Protein AF-A0A3Q7IBP2-F1 (afdb_monomer)

Solvent-accessible surface area (backbone atoms only — not comparable to full-atom values): 6938 Å² total; per-res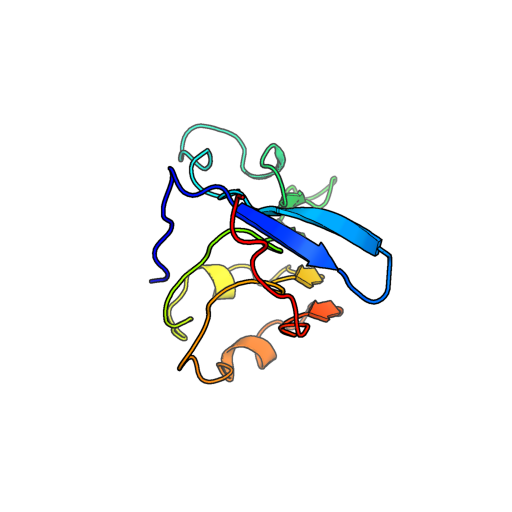idue (Å²): 115,63,49,70,50,76,82,52,68,51,44,36,40,38,81,91,76,75,44,76,42,77,25,39,43,57,64,73,77,69,53,94,87,54,69,70,61,78,37,72,46,38,40,46,41,90,88,78,69,45,55,29,32,42,48,47,53,27,20,54,39,34,44,42,65,50,80,83,41,72,73,74,70,48,54,63,26,30,35,41,33,48,20,54,38,47,44,71,90,39,63,86,44,75,59,68,75,66,35,83,49,51,79,43,81,40,73,57,66,69,96,52,53,73,60,74,86,126

pLDDT: mean 78.44, std 13.08, range [41.53, 96.56]

Structure (mmCIF, N/CA/C/O backbone):
data_AF-A0A3Q7IBP2-F1
#
_entry.id   AF-A0A3Q7IBP2-F1
#
loop_
_atom_site.group_PDB
_atom_site.id
_atom_site.type_symbol
_atom_site.label_atom_id
_atom_site.label_alt_id
_atom_site.label_comp_id
_atom_site.label_asym_id
_atom_site.label_entity_id
_atom_site.label_seq_id
_atom_site.pdbx_PDB_ins_code
_atom_site.Cartn_x
_atom_site.Cartn_y
_atom_site.Cartn_z
_atom_site.occupancy
_atom_site.B_iso_or_equiv
_atom_site.auth_seq_id
_atom_site.auth_comp_id
_atom_site.auth_asym_id
_atom_site.auth_atom_id
_atom_site.pdbx_PDB_model_num
ATOM 1 N N . MET A 1 1 ? 12.071 -5.912 2.629 1.00 51.22 1 MET A N 1
ATOM 2 C CA . MET A 1 1 ? 11.510 -4.544 2.672 1.00 51.22 1 MET A CA 1
ATOM 3 C C . MET A 1 1 ? 11.584 -4.023 1.247 1.00 51.22 1 MET A C 1
ATOM 5 O O . MET A 1 1 ? 12.651 -4.161 0.664 1.00 51.22 1 MET A O 1
ATOM 9 N N . PHE A 1 2 ? 10.479 -3.570 0.649 1.00 60.38 2 PHE A N 1
ATOM 10 C CA . PHE A 1 2 ? 10.518 -3.023 -0.715 1.00 60.38 2 PHE A CA 1
ATOM 11 C C . PHE A 1 2 ? 11.270 -1.690 -0.709 1.00 60.38 2 PHE A C 1
ATOM 13 O O . PHE A 1 2 ? 11.201 -0.940 0.269 1.00 60.38 2 PHE A O 1
ATOM 20 N N . THR A 1 3 ? 12.019 -1.416 -1.770 1.00 58.69 3 THR A N 1
ATOM 21 C CA . THR A 1 3 ? 12.753 -0.162 -1.927 1.00 58.69 3 THR A CA 1
ATOM 22 C C . THR A 1 3 ? 11.913 0.819 -2.727 1.00 58.69 3 THR A C 1
ATOM 24 O O . THR A 1 3 ? 11.294 0.474 -3.732 1.00 58.69 3 THR A O 1
ATOM 27 N N . ILE A 1 4 ? 11.884 2.056 -2.245 1.00 63.56 4 ILE A N 1
ATOM 28 C CA . ILE A 1 4 ? 11.233 3.185 -2.900 1.00 63.56 4 ILE A CA 1
ATOM 29 C C . ILE A 1 4 ? 12.358 4.026 -3.486 1.00 63.56 4 ILE A C 1
ATOM 31 O O . ILE A 1 4 ? 13.283 4.387 -2.756 1.00 63.56 4 ILE A O 1
ATOM 35 N N . ASN A 1 5 ? 12.303 4.333 -4.779 1.00 63.03 5 ASN A N 1
ATOM 36 C CA . ASN A 1 5 ? 13.161 5.370 -5.337 1.00 63.03 5 ASN A CA 1
ATOM 37 C C . ASN A 1 5 ? 12.424 6.712 -5.203 1.00 63.03 5 ASN A C 1
ATOM 39 O O . ASN A 1 5 ? 11.507 6.943 -5.980 1.00 63.03 5 ASN A O 1
ATOM 43 N N . PRO A 1 6 ? 12.784 7.591 -4.249 1.00 63.81 6 PRO A N 1
ATOM 44 C CA . PRO A 1 6 ? 12.039 8.824 -3.980 1.00 63.81 6 PRO A CA 1
ATOM 45 C C . PRO A 1 6 ? 12.090 9.839 -5.131 1.00 63.81 6 PRO A C 1
ATOM 47 O O . PRO A 1 6 ? 11.277 10.756 -5.155 1.00 63.81 6 PRO A O 1
ATOM 50 N N . ASN A 1 7 ? 13.022 9.671 -6.074 1.00 61.03 7 ASN A N 1
ATOM 51 C CA . ASN A 1 7 ? 13.238 10.581 -7.199 1.00 61.03 7 ASN A CA 1
ATOM 52 C C . ASN A 1 7 ? 12.756 10.006 -8.531 1.00 61.03 7 ASN A C 1
ATOM 54 O O . ASN A 1 7 ? 12.927 10.650 -9.564 1.00 61.03 7 ASN A O 1
ATOM 58 N N . ALA A 1 8 ? 12.238 8.780 -8.539 1.00 63.69 8 ALA A N 1
ATOM 59 C CA . ALA A 1 8 ? 11.784 8.192 -9.778 1.00 63.69 8 ALA A CA 1
ATOM 60 C C . ALA A 1 8 ? 10.363 8.664 -10.077 1.00 63.69 8 ALA A C 1
ATOM 62 O O . ALA A 1 8 ? 9.474 8.564 -9.235 1.00 63.69 8 ALA A O 1
ATOM 63 N N . SER A 1 9 ? 10.200 9.249 -11.256 1.00 67.56 9 SER A N 1
ATOM 64 C CA . SER A 1 9 ? 8.907 9.510 -11.857 1.00 67.56 9 SER A CA 1
ATOM 65 C C . SER A 1 9 ? 8.974 9.001 -13.284 1.00 67.56 9 SER A C 1
ATOM 67 O O . SER A 1 9 ? 9.959 9.233 -13.988 1.00 67.56 9 SER A O 1
ATOM 69 N N . ASP A 1 10 ? 7.938 8.291 -13.688 1.00 70.50 10 ASP A N 1
ATOM 70 C CA . ASP A 1 10 ? 7.789 7.741 -15.025 1.00 70.50 10 ASP A CA 1
ATOM 71 C C . ASP A 1 10 ? 6.341 7.929 -15.484 1.00 70.50 10 ASP A C 1
ATOM 73 O O . ASP A 1 10 ? 5.460 8.252 -14.686 1.00 70.50 10 ASP A O 1
ATOM 77 N N . TYR A 1 11 ? 6.070 7.705 -16.760 1.00 71.56 11 TYR A N 1
ATOM 78 C CA . TYR A 1 11 ? 4.713 7.641 -17.281 1.00 71.56 11 TYR A CA 1
ATOM 79 C C . TYR A 1 11 ? 4.442 6.230 -17.795 1.00 71.56 11 TYR A C 1
ATOM 81 O O . TYR A 1 11 ? 5.195 5.646 -18.577 1.00 71.56 11 TYR A O 1
ATOM 89 N N . PHE A 1 12 ? 3.343 5.651 -17.321 1.00 71.00 12 PHE A N 1
ATOM 90 C CA . PHE A 1 12 ? 2.822 4.406 -17.860 1.00 71.00 12 PHE A CA 1
ATOM 91 C C . PHE A 1 12 ? 1.742 4.729 -18.877 1.00 71.00 12 PHE A C 1
ATOM 93 O O . PHE A 1 12 ? 0.749 5.377 -18.546 1.00 71.00 12 PHE A O 1
ATOM 100 N N . TYR A 1 13 ? 1.895 4.230 -20.099 1.00 68.38 13 TYR A N 1
ATOM 101 C CA . TYR A 1 13 ? 0.861 4.379 -21.111 1.00 68.38 13 TYR A CA 1
ATOM 102 C C . TYR A 1 13 ? -0.068 3.170 -21.116 1.00 68.38 13 TYR A C 1
ATOM 104 O O . TYR A 1 13 ? 0.350 2.034 -21.361 1.00 68.38 13 TYR A O 1
ATOM 112 N N . ASN A 1 14 ? -1.353 3.411 -20.873 1.00 69.12 14 ASN A N 1
ATOM 113 C CA . ASN A 1 14 ? -2.376 2.384 -20.955 1.00 69.12 14 ASN A CA 1
ATOM 114 C C . ASN A 1 14 ? -2.903 2.238 -22.387 1.00 69.12 14 ASN A C 1
ATOM 116 O O . ASN A 1 14 ? -3.692 3.060 -22.842 1.00 69.12 14 ASN A O 1
ATOM 120 N N . ILE A 1 15 ? -2.552 1.144 -23.064 1.00 65.81 15 ILE A N 1
ATOM 121 C CA . ILE A 1 15 ? -3.009 0.864 -24.434 1.00 65.81 15 ILE A CA 1
ATOM 122 C C . ILE A 1 15 ? -4.513 0.619 -24.570 1.00 65.81 15 ILE A C 1
ATOM 124 O O . ILE A 1 15 ? -5.058 0.838 -25.646 1.00 65.81 15 ILE A O 1
ATOM 128 N N . SER A 1 16 ? -5.190 0.144 -23.519 1.00 69.75 16 SER A N 1
ATOM 129 C CA . SER A 1 16 ? -6.623 -0.157 -23.602 1.00 69.75 16 SER A CA 1
ATOM 130 C C . SER A 1 16 ? -7.483 1.086 -23.416 1.00 69.75 16 SER A C 1
ATOM 132 O O . SER A 1 16 ? -8.589 1.144 -23.944 1.00 69.75 16 SER A O 1
ATOM 134 N N . THR A 1 17 ? -6.975 2.082 -22.686 1.00 72.75 17 THR A N 1
ATOM 135 C CA . THR A 1 17 ? -7.702 3.327 -22.407 1.00 72.75 17 THR A CA 1
ATOM 136 C C . THR A 1 17 ? -7.124 4.545 -23.125 1.00 72.75 17 THR A C 1
ATOM 138 O O . THR A 1 17 ? -7.773 5.582 -23.136 1.00 72.75 17 THR A O 1
ATOM 141 N N . GLY A 1 18 ? -5.916 4.454 -23.689 1.00 73.75 18 GLY A N 1
ATOM 142 C CA . GLY A 1 18 ? -5.197 5.574 -24.305 1.00 73.75 18 GLY A CA 1
ATOM 143 C C . GLY A 1 18 ? -4.749 6.655 -23.314 1.00 73.75 18 GLY A C 1
ATOM 144 O O . GLY A 1 18 ? -4.563 7.799 -23.712 1.00 73.75 18 GLY A O 1
ATOM 145 N N . ILE A 1 19 ? -4.629 6.321 -22.023 1.00 78.38 19 ILE A N 1
ATOM 146 C CA . ILE A 1 19 ? -4.342 7.282 -20.943 1.00 78.38 19 ILE A CA 1
ATOM 147 C C . ILE A 1 19 ? -2.898 7.121 -20.470 1.00 78.38 19 ILE A C 1
ATOM 149 O O . ILE A 1 19 ? -2.465 6.003 -20.182 1.00 78.38 19 ILE A O 1
ATOM 153 N N . GLU A 1 20 ? -2.196 8.243 -20.318 1.00 75.69 20 GLU A N 1
ATOM 154 C CA . GLU A 1 20 ? -0.937 8.321 -19.578 1.00 75.69 20 GLU A CA 1
ATOM 155 C C . GLU A 1 20 ? -1.210 8.423 -18.079 1.00 75.69 20 GLU A C 1
ATOM 157 O O . GLU A 1 20 ? -1.942 9.292 -17.606 1.00 75.69 20 GLU A O 1
ATOM 162 N N . ILE A 1 21 ? -0.623 7.505 -17.323 1.00 76.06 21 ILE A N 1
ATOM 163 C CA . ILE A 1 21 ? -0.717 7.463 -15.872 1.00 76.06 21 ILE A CA 1
ATOM 164 C C . ILE A 1 21 ? 0.649 7.834 -15.328 1.00 76.06 21 ILE A C 1
ATOM 166 O O . ILE A 1 21 ? 1.622 7.106 -15.533 1.00 76.06 21 ILE A O 1
ATOM 170 N N . GLN A 1 22 ? 0.707 8.949 -14.605 1.00 77.50 22 GLN A N 1
ATOM 171 C CA . GLN A 1 22 ? 1.923 9.332 -13.912 1.00 77.50 22 GLN A CA 1
ATOM 172 C C . GLN A 1 22 ? 2.235 8.309 -12.818 1.00 77.50 22 GLN A C 1
ATOM 174 O O . GLN A 1 22 ? 1.415 8.006 -11.948 1.00 77.50 22 GLN A O 1
ATOM 179 N N . SER A 1 23 ? 3.446 7.786 -12.890 1.00 79.06 23 SER A N 1
ATOM 180 C CA . SER A 1 23 ? 4.089 6.997 -11.865 1.00 79.06 23 SER A CA 1
ATOM 181 C C . SER A 1 23 ? 4.962 7.912 -11.028 1.00 79.06 23 SER A C 1
ATOM 183 O O . SER A 1 23 ? 5.766 8.687 -11.553 1.00 79.06 23 SER A O 1
ATOM 185 N N . TYR A 1 24 ? 4.776 7.847 -9.721 1.00 78.12 24 TYR A N 1
ATOM 186 C CA . TYR A 1 24 ? 5.610 8.551 -8.763 1.00 78.12 24 TYR A CA 1
ATOM 187 C C . TYR A 1 24 ? 5.510 7.844 -7.417 1.00 78.12 24 TYR A C 1
ATOM 189 O O . TYR A 1 24 ? 4.513 7.178 -7.121 1.00 78.12 24 TYR A O 1
ATOM 197 N N . PRO A 1 25 ? 6.512 7.986 -6.551 1.00 76.44 25 PRO A N 1
ATOM 198 C CA . PRO A 1 25 ? 6.538 7.264 -5.305 1.00 76.44 25 PRO A CA 1
ATOM 199 C C . PRO A 1 25 ? 5.546 7.968 -4.370 1.00 76.44 25 PRO A C 1
ATOM 201 O O . PRO A 1 25 ? 5.709 9.147 -4.062 1.00 76.44 25 PRO A O 1
ATOM 204 N N . ARG A 1 26 ? 4.492 7.268 -3.926 1.00 75.69 26 ARG A N 1
ATOM 205 C CA . ARG A 1 26 ? 3.476 7.826 -2.998 1.00 75.69 26 ARG A CA 1
ATOM 206 C C . ARG A 1 26 ? 3.910 7.829 -1.535 1.00 75.69 26 ARG A C 1
ATOM 208 O O . ARG A 1 26 ? 3.409 8.593 -0.716 1.00 75.69 26 ARG A O 1
ATOM 215 N N . THR A 1 27 ? 4.877 6.984 -1.213 1.00 68.88 27 THR A N 1
ATOM 216 C CA . THR A 1 27 ? 5.425 6.746 0.125 1.00 68.88 27 THR A CA 1
ATOM 217 C C . THR A 1 27 ? 6.559 7.672 0.620 1.00 68.88 27 THR A C 1
ATOM 219 O O . THR A 1 27 ? 6.789 7.671 1.828 1.00 68.88 27 THR A O 1
ATOM 222 N N . PRO A 1 28 ? 7.278 8.490 -0.184 1.00 61.66 28 PRO A N 1
ATOM 223 C CA . PRO A 1 28 ? 8.403 9.294 0.298 1.00 61.66 28 PRO A CA 1
ATOM 224 C C . PRO A 1 28 ? 7.945 10.456 1.187 1.00 61.66 28 PRO A C 1
ATOM 226 O O . PRO A 1 28 ? 8.726 10.965 1.986 1.00 61.66 28 PRO A O 1
ATOM 229 N N . LEU A 1 29 ? 6.663 10.832 1.118 1.00 60.25 29 LEU A N 1
ATOM 230 C CA . LEU A 1 29 ? 6.065 11.807 2.025 1.00 60.25 29 LEU A CA 1
ATOM 231 C C . LEU A 1 29 ? 5.630 11.190 3.358 1.00 60.25 29 LEU A C 1
ATOM 233 O O . LEU A 1 29 ? 5.281 11.942 4.261 1.00 60.25 29 LEU A O 1
ATOM 237 N N . TRP A 1 30 ? 5.660 9.862 3.529 1.00 68.69 30 TRP A N 1
ATOM 238 C CA . TRP A 1 30 ? 5.173 9.176 4.731 1.00 68.69 30 TRP A CA 1
ATOM 239 C C . TRP A 1 30 ? 6.168 9.283 5.898 1.00 68.69 30 TRP A C 1
ATOM 241 O O . TRP A 1 30 ? 6.785 8.311 6.325 1.00 68.69 30 TRP A O 1
ATOM 251 N N . ASN A 1 31 ? 6.335 10.491 6.435 1.00 64.75 31 ASN A N 1
ATOM 252 C CA . ASN A 1 31 ? 7.052 10.721 7.686 1.00 64.75 31 ASN A CA 1
ATOM 253 C C . ASN A 1 31 ? 6.235 10.217 8.903 1.00 64.75 31 ASN A C 1
ATOM 255 O O . ASN A 1 31 ? 5.008 10.116 8.861 1.00 64.75 31 ASN A O 1
ATOM 259 N N . LYS A 1 32 ? 6.908 9.935 10.023 1.00 66.00 32 LYS A N 1
ATOM 260 C CA . LYS A 1 32 ? 6.246 9.500 11.272 1.00 66.00 32 LYS A CA 1
ATOM 261 C C . LYS A 1 32 ? 5.473 10.612 12.003 1.00 66.00 32 LYS A C 1
ATOM 263 O O . LYS A 1 32 ? 4.783 10.326 12.969 1.00 66.00 32 LYS A O 1
ATOM 268 N N . SER A 1 33 ? 5.635 11.866 11.585 1.00 66.81 33 SER A N 1
ATOM 269 C CA . SER A 1 33 ? 5.142 13.064 12.277 1.00 66.81 33 SER A CA 1
ATOM 270 C C . SER A 1 33 ? 3.808 13.592 11.740 1.00 66.81 33 SER A C 1
ATOM 272 O O . SER A 1 33 ? 3.261 14.523 12.322 1.00 66.81 33 SER A O 1
ATOM 274 N N . THR A 1 34 ? 3.302 13.065 10.625 1.00 68.38 34 THR A N 1
ATOM 275 C CA . THR A 1 34 ? 2.021 13.482 10.032 1.00 68.38 34 THR A CA 1
ATOM 276 C C . THR A 1 34 ? 1.034 12.333 10.082 1.00 68.38 34 THR A C 1
ATOM 278 O O . THR A 1 34 ? 1.424 11.173 9.936 1.00 68.38 34 THR A O 1
ATOM 281 N N . ASP A 1 35 ? -0.234 12.679 10.292 1.00 80.19 35 ASP A N 1
ATOM 282 C CA . ASP A 1 35 ? -1.327 11.720 10.375 1.00 80.19 35 ASP A CA 1
ATOM 283 C C . ASP A 1 35 ? -1.376 10.820 9.131 1.00 80.19 35 ASP A C 1
ATOM 285 O O . ASP A 1 35 ? -1.306 11.289 7.991 1.00 80.19 35 ASP A O 1
ATOM 289 N N . CYS A 1 36 ? -1.478 9.511 9.350 1.00 81.06 36 CYS A N 1
ATOM 290 C CA . CYS A 1 36 ? -1.423 8.517 8.284 1.00 81.06 36 CYS A CA 1
ATOM 291 C C . CYS A 1 36 ? -2.616 8.608 7.323 1.00 81.06 36 CYS A C 1
ATOM 293 O O . CYS A 1 36 ? -2.464 8.295 6.145 1.00 81.06 36 CYS A O 1
ATOM 295 N N . CYS A 1 37 ? -3.764 9.105 7.785 1.00 87.81 37 CYS A N 1
ATOM 296 C CA . CYS A 1 37 ? -4.975 9.235 6.979 1.00 87.81 37 CYS A CA 1
ATOM 297 C C . CYS A 1 37 ? -4.933 10.423 6.009 1.00 87.81 37 CYS A C 1
ATOM 299 O O . CYS A 1 37 ? -5.715 10.477 5.067 1.00 87.81 37 CYS A O 1
ATOM 301 N N . SER A 1 38 ? -3.984 11.345 6.196 1.00 85.94 38 SER A N 1
ATOM 302 C CA . SER A 1 38 ? -3.746 12.476 5.288 1.00 85.94 38 SER A CA 1
ATOM 303 C C . SER A 1 38 ? -2.851 12.133 4.088 1.00 85.94 38 SER A C 1
ATOM 305 O O . SER A 1 38 ? -2.532 12.998 3.271 1.00 85.94 38 SER A O 1
ATOM 307 N N . ARG A 1 39 ? -2.381 10.885 3.993 1.00 84.31 39 ARG A N 1
ATOM 308 C CA . ARG A 1 39 ? -1.420 10.455 2.976 1.00 84.31 39 ARG A CA 1
ATOM 309 C C . ARG A 1 39 ? -2.094 10.114 1.657 1.00 84.31 39 ARG A C 1
ATOM 311 O O . ARG A 1 39 ? -3.119 9.440 1.631 1.00 84.31 39 ARG A O 1
ATOM 318 N N . ASP A 1 40 ? -1.436 10.485 0.561 1.00 84.75 40 ASP A N 1
ATOM 319 C CA . ASP A 1 40 ? -1.848 10.038 -0.767 1.00 84.75 40 ASP A CA 1
ATOM 320 C C . ASP A 1 40 ? -1.855 8.503 -0.843 1.00 84.75 40 ASP A C 1
ATOM 322 O O . ASP A 1 40 ? -0.931 7.826 -0.377 1.00 84.75 40 ASP A O 1
ATOM 326 N N . GLY A 1 41 ? -2.933 7.963 -1.405 1.00 88.56 41 GLY A N 1
ATOM 327 C CA . GLY A 1 41 ? -3.180 6.530 -1.485 1.00 88.56 41 GLY A CA 1
ATOM 328 C C . GLY A 1 41 ? -3.609 5.855 -0.176 1.00 88.56 41 GLY A C 1
ATOM 329 O O . GLY A 1 41 ? -3.794 4.641 -0.193 1.00 88.56 41 GLY A O 1
ATOM 330 N N . VAL A 1 42 ? -3.797 6.572 0.939 1.00 91.88 42 VAL A N 1
ATOM 331 C CA . VAL A 1 42 ? -4.319 6.004 2.196 1.00 91.88 42 VAL A CA 1
ATOM 332 C C . VAL A 1 42 ? -5.747 6.479 2.424 1.00 91.88 42 VAL A C 1
ATOM 334 O O . VAL A 1 42 ? -6.045 7.664 2.328 1.00 91.88 42 VAL A O 1
ATOM 337 N N . HIS A 1 43 ? -6.642 5.554 2.759 1.00 94.06 43 HIS A N 1
ATOM 338 C CA . HIS A 1 43 ? -7.996 5.884 3.183 1.00 94.06 43 HIS A CA 1
ATOM 339 C C . HIS A 1 43 ? -8.320 5.178 4.496 1.00 94.06 43 HIS A C 1
ATOM 341 O O . HIS A 1 43 ? -8.151 3.959 4.633 1.00 94.06 43 HIS A O 1
ATOM 347 N N . CYS A 1 44 ? -8.779 5.973 5.457 1.00 94.88 44 CYS A N 1
ATOM 348 C CA . CYS A 1 44 ? -9.120 5.529 6.796 1.00 94.88 44 CYS A CA 1
ATOM 349 C C . CYS A 1 44 ? -10.629 5.520 7.017 1.00 94.88 44 CYS A C 1
ATOM 351 O O . CYS A 1 44 ? -11.369 6.283 6.405 1.00 94.88 44 CYS A O 1
ATOM 353 N N . ASP A 1 45 ? -11.063 4.658 7.924 1.00 94.38 45 ASP A N 1
ATOM 354 C CA . ASP A 1 45 ? -12.409 4.670 8.471 1.00 94.38 45 ASP A CA 1
ATOM 355 C C . ASP A 1 45 ? -12.614 5.930 9.325 1.00 94.38 45 ASP A C 1
ATOM 357 O O . ASP A 1 45 ? -11.834 6.199 10.238 1.00 94.38 45 ASP A O 1
ATOM 361 N N . GLU A 1 46 ? -13.657 6.705 9.026 1.00 91.81 46 GLU A N 1
ATOM 362 C CA . GLU A 1 46 ? -13.893 8.018 9.645 1.00 91.81 46 GLU A CA 1
ATOM 363 C C . GLU A 1 46 ? -14.202 7.939 11.147 1.00 91.81 46 GLU A C 1
ATOM 365 O O . GLU A 1 46 ? -13.948 8.893 11.878 1.00 91.81 46 GLU A O 1
ATOM 370 N N . MET A 1 47 ? -14.732 6.806 11.624 1.00 92.94 47 MET A N 1
ATOM 371 C CA . MET A 1 47 ? -15.105 6.630 13.030 1.00 92.94 47 MET A CA 1
ATOM 372 C C . MET A 1 47 ? -13.938 6.124 13.877 1.00 92.94 47 MET A C 1
ATOM 374 O O . MET A 1 47 ? -13.767 6.541 15.020 1.00 92.94 47 MET A O 1
ATOM 378 N N . THR A 1 48 ? -13.155 5.189 13.340 1.00 92.19 48 THR A N 1
ATOM 379 C CA . THR A 1 48 ? -12.098 4.487 14.084 1.00 92.19 48 THR A CA 1
ATOM 380 C C . THR A 1 48 ? -10.694 5.008 13.789 1.00 92.19 48 THR A C 1
ATOM 382 O O . THR A 1 48 ? -9.763 4.681 14.524 1.00 92.19 48 THR A O 1
ATOM 385 N N . GLY A 1 49 ? -10.513 5.778 12.711 1.00 91.06 49 GLY A N 1
ATOM 386 C CA . GLY A 1 49 ? -9.207 6.243 12.235 1.00 91.06 49 GLY A CA 1
ATOM 387 C C . GLY A 1 49 ? -8.316 5.127 11.678 1.00 91.06 49 GLY A C 1
ATOM 388 O O . GLY A 1 49 ? -7.133 5.344 11.428 1.00 91.06 49 GLY A O 1
ATOM 389 N N . GLN A 1 50 ? -8.842 3.913 11.500 1.00 92.00 50 GLN A N 1
ATOM 390 C CA . GLN A 1 50 ? -8.062 2.775 11.022 1.00 92.00 50 GLN A CA 1
ATOM 391 C C . GLN A 1 50 ? -7.930 2.793 9.502 1.00 92.00 50 GLN A C 1
ATOM 393 O O . GLN A 1 50 ? -8.896 3.063 8.794 1.00 92.00 50 GLN A O 1
ATOM 398 N N . VAL A 1 51 ? -6.754 2.433 8.983 1.00 92.50 51 VAL A N 1
ATOM 399 C CA . VAL A 1 51 ? -6.534 2.307 7.535 1.00 92.50 51 VAL A CA 1
ATOM 400 C C . VAL A 1 51 ? -7.354 1.141 6.982 1.00 92.50 51 VAL A C 1
ATOM 402 O O . VAL A 1 51 ? -7.108 -0.019 7.318 1.00 92.50 51 VAL A O 1
ATOM 405 N N . ILE A 1 52 ? -8.303 1.448 6.098 1.00 96.31 52 ILE A N 1
ATOM 406 C CA . ILE A 1 52 ? -9.193 0.466 5.460 1.00 96.31 52 ILE A CA 1
ATOM 407 C C . ILE A 1 52 ? -8.931 0.309 3.964 1.00 96.31 52 ILE A C 1
ATOM 409 O O . ILE A 1 52 ? -9.347 -0.692 3.380 1.00 96.31 52 ILE A O 1
ATOM 413 N N . ALA A 1 53 ? -8.244 1.250 3.318 1.00 95.50 53 ALA A N 1
ATOM 414 C CA . ALA A 1 53 ? -7.805 1.068 1.944 1.00 95.50 53 ALA A CA 1
ATOM 415 C C . ALA A 1 53 ? -6.426 1.676 1.691 1.00 95.50 53 ALA A C 1
ATOM 417 O O . ALA A 1 53 ? -6.095 2.749 2.198 1.00 95.50 53 ALA A O 1
ATOM 418 N N . LEU A 1 54 ? -5.640 0.959 0.890 1.00 93.44 54 LEU A N 1
ATOM 419 C CA . LEU A 1 54 ? -4.290 1.336 0.502 1.00 93.44 54 LEU A CA 1
ATOM 420 C C . LEU A 1 54 ? -4.127 1.198 -1.014 1.00 93.44 54 LEU A C 1
ATOM 422 O O . LEU A 1 54 ? -4.264 0.105 -1.563 1.00 93.44 54 LEU A O 1
ATOM 426 N N . ASN A 1 55 ? -3.829 2.309 -1.682 1.00 92.06 55 ASN A N 1
ATOM 427 C CA . ASN A 1 55 ? -3.598 2.396 -3.116 1.00 92.06 55 ASN A CA 1
ATOM 428 C C . ASN A 1 55 ? -2.157 2.833 -3.398 1.00 92.06 55 ASN A C 1
ATOM 430 O O . ASN A 1 55 ? -1.817 4.018 -3.398 1.00 92.06 55 ASN A O 1
ATOM 434 N N . LEU A 1 56 ? -1.320 1.850 -3.704 1.00 89.25 56 LEU A N 1
ATOM 435 C CA . LEU A 1 56 ? 0.069 2.035 -4.106 1.00 89.25 56 LEU A CA 1
ATOM 436 C C . LEU A 1 56 ? 0.261 1.734 -5.596 1.00 89.25 56 LEU A C 1
ATOM 438 O O . LEU A 1 56 ? 1.356 1.385 -6.022 1.00 89.25 56 LEU A O 1
ATOM 442 N N . ARG A 1 57 ? -0.787 1.864 -6.415 1.00 87.31 57 ARG A N 1
ATOM 443 C CA . ARG A 1 57 ? -0.694 1.665 -7.863 1.00 87.31 57 ARG A CA 1
ATOM 444 C C . ARG A 1 57 ? 0.293 2.638 -8.513 1.00 87.31 57 ARG A C 1
ATOM 446 O O . ARG A 1 57 ? 0.212 3.829 -8.229 1.00 87.31 57 ARG A O 1
ATOM 453 N N . CYS A 1 58 ? 1.160 2.189 -9.419 1.00 84.38 58 CYS A N 1
ATOM 454 C CA . CYS A 1 58 ? 2.147 3.062 -10.085 1.00 84.38 58 CYS A CA 1
ATOM 455 C C . CYS A 1 58 ? 3.023 3.839 -9.077 1.00 84.38 58 CYS A C 1
ATOM 457 O O . CYS A 1 58 ? 3.265 5.030 -9.250 1.00 84.38 58 CYS A O 1
ATOM 459 N N . SER A 1 59 ? 3.427 3.198 -7.974 1.00 83.56 59 SER A N 1
ATOM 460 C CA . SER A 1 59 ? 4.188 3.849 -6.893 1.00 83.56 59 SER A CA 1
ATOM 461 C C . SER A 1 59 ? 5.688 3.566 -6.939 1.00 83.56 59 SER A C 1
ATOM 463 O O . SER A 1 59 ? 6.390 3.802 -5.956 1.00 83.56 59 SER A O 1
ATOM 465 N N . GLU A 1 60 ? 6.178 3.042 -8.064 1.00 80.19 60 GLU A N 1
ATOM 466 C CA . GLU A 1 60 ? 7.594 2.720 -8.286 1.00 80.19 60 GLU A CA 1
ATOM 467 C C . GLU A 1 60 ? 8.202 1.809 -7.223 1.00 80.19 60 GLU A C 1
ATOM 469 O O . GLU A 1 60 ? 9.404 1.848 -6.947 1.00 80.19 60 GLU A O 1
ATOM 474 N N . LEU A 1 61 ? 7.361 0.967 -6.622 1.00 81.00 61 LEU A N 1
ATOM 475 C CA . LEU A 1 61 ? 7.814 -0.013 -5.654 1.00 81.00 61 LEU A CA 1
ATOM 476 C C . LEU A 1 61 ? 8.585 -1.091 -6.403 1.00 81.00 61 LEU A C 1
ATOM 478 O O . LEU A 1 61 ? 8.075 -1.663 -7.368 1.00 81.00 61 LEU A O 1
ATOM 482 N N . ARG A 1 62 ? 9.818 -1.341 -5.957 1.00 79.50 62 ARG A N 1
ATOM 483 C CA . ARG A 1 62 ? 10.688 -2.369 -6.525 1.00 79.50 62 ARG A CA 1
ATOM 484 C C . ARG A 1 62 ? 11.058 -3.432 -5.493 1.00 79.50 62 ARG A C 1
ATOM 486 O O . ARG A 1 62 ? 11.211 -3.142 -4.300 1.00 79.50 62 ARG A O 1
ATOM 493 N N . GLY A 1 63 ? 11.266 -4.654 -5.974 1.00 77.12 63 GLY A N 1
ATOM 494 C CA . GLY A 1 63 ? 11.814 -5.773 -5.204 1.00 77.12 63 GLY A CA 1
ATOM 495 C C . GLY A 1 63 ? 10.755 -6.720 -4.637 1.00 77.12 63 GLY A C 1
ATOM 496 O O . GLY A 1 63 ? 9.622 -6.764 -5.096 1.00 77.12 63 GLY A O 1
ATOM 497 N N . MET A 1 64 ? 11.125 -7.521 -3.634 1.00 77.38 64 MET A N 1
ATOM 498 C CA . MET A 1 64 ? 10.250 -8.575 -3.108 1.00 77.38 64 MET A CA 1
ATOM 499 C C . MET A 1 64 ? 9.357 -8.092 -1.959 1.00 77.38 64 MET A C 1
ATOM 501 O O . MET A 1 64 ? 9.824 -7.483 -0.985 1.00 77.38 64 MET A O 1
ATOM 505 N N . LEU A 1 65 ? 8.072 -8.452 -2.009 1.00 79.62 65 LEU A N 1
ATOM 506 C CA . LEU A 1 65 ? 7.147 -8.264 -0.896 1.00 79.62 65 LEU A CA 1
ATOM 507 C C . LEU A 1 65 ? 7.256 -9.442 0.082 1.00 79.62 65 LEU A C 1
ATOM 509 O O . LEU A 1 65 ? 6.560 -10.449 -0.022 1.00 79.62 65 LEU A O 1
ATOM 513 N N . HIS A 1 66 ? 8.152 -9.309 1.057 1.00 80.31 66 HIS A N 1
ATOM 514 C CA . HIS A 1 66 ? 8.364 -10.334 2.079 1.00 80.31 66 HIS A CA 1
ATOM 515 C C . HIS A 1 66 ? 7.170 -10.470 3.029 1.00 80.31 66 HIS A C 1
ATOM 517 O O . HIS A 1 66 ? 6.544 -9.480 3.400 1.00 80.31 66 HIS A O 1
ATOM 523 N N . SER A 1 67 ? 6.933 -11.688 3.519 1.00 82.62 67 SER A N 1
ATOM 524 C CA . SER A 1 67 ? 5.881 -12.026 4.488 1.00 82.62 67 SER A CA 1
ATOM 525 C C . SER A 1 67 ? 5.966 -11.283 5.829 1.00 82.62 67 SER A C 1
ATOM 527 O O . SER A 1 67 ? 4.972 -11.212 6.546 1.00 82.62 67 SER A O 1
ATOM 529 N N . ASN A 1 68 ? 7.125 -10.713 6.165 1.00 83.31 68 ASN A N 1
ATOM 530 C CA . ASN A 1 68 ? 7.341 -9.888 7.357 1.00 83.31 68 ASN A CA 1
ATOM 531 C C . ASN A 1 68 ? 7.149 -8.379 7.106 1.00 83.31 68 ASN A C 1
ATOM 533 O O . ASN A 1 68 ? 7.499 -7.566 7.959 1.00 83.31 68 ASN A O 1
ATOM 537 N N . SER A 1 69 ? 6.634 -7.991 5.936 1.00 83.31 69 SER A N 1
ATOM 538 C CA . SER A 1 69 ? 6.316 -6.598 5.623 1.00 83.31 69 SER A CA 1
ATOM 539 C C . SER A 1 69 ? 5.287 -6.032 6.604 1.00 83.31 69 SER A C 1
ATOM 541 O O . SER A 1 69 ? 4.300 -6.695 6.930 1.00 83.31 69 SER A O 1
ATOM 543 N N . SER A 1 70 ? 5.469 -4.773 7.012 1.00 84.50 70 SER A N 1
ATOM 544 C CA . SER A 1 70 ? 4.506 -4.036 7.844 1.00 84.50 70 SER A CA 1
ATOM 545 C C . SER A 1 70 ? 3.135 -3.884 7.182 1.00 84.50 70 SER A C 1
ATOM 547 O O . SER A 1 70 ? 2.147 -3.680 7.877 1.00 84.50 70 SER A O 1
ATOM 549 N N . LEU A 1 71 ? 3.048 -4.060 5.858 1.00 86.75 71 LEU A N 1
ATOM 550 C CA . LEU A 1 71 ? 1.783 -4.144 5.129 1.00 86.75 71 LEU A CA 1
ATOM 551 C C . LEU A 1 71 ? 0.818 -5.156 5.768 1.00 86.75 71 LEU A C 1
ATOM 553 O O . LEU A 1 71 ? -0.364 -4.867 5.918 1.00 86.75 71 LEU A O 1
ATOM 557 N N . PHE A 1 72 ? 1.329 -6.315 6.194 1.00 87.94 72 PHE A N 1
ATOM 558 C CA . PHE A 1 72 ? 0.515 -7.387 6.776 1.00 87.94 72 PHE A CA 1
ATOM 559 C C . PHE A 1 72 ? 0.079 -7.111 8.223 1.00 87.94 72 PHE A C 1
ATOM 561 O O . PHE A 1 72 ? -0.651 -7.907 8.801 1.00 87.94 72 PHE A O 1
ATOM 568 N N . GLN A 1 73 ? 0.494 -5.986 8.816 1.00 88.38 73 GLN A N 1
ATOM 569 C CA . GLN A 1 73 ? 0.010 -5.534 10.126 1.00 88.38 73 GLN A CA 1
ATOM 570 C C . GLN A 1 73 ? -1.298 -4.732 10.015 1.00 88.38 73 GLN A C 1
ATOM 572 O O . GLN A 1 73 ? -1.955 -4.490 11.025 1.00 88.38 73 GLN A O 1
ATOM 577 N N . LEU A 1 74 ? -1.705 -4.336 8.802 1.00 90.00 74 LEU A N 1
ATOM 578 C CA . LEU A 1 74 ? -2.946 -3.602 8.544 1.00 90.00 74 LEU A CA 1
ATOM 579 C C . LEU A 1 74 ? -4.158 -4.552 8.523 1.00 90.00 74 LEU A C 1
ATOM 581 O O . LEU A 1 74 ? -4.790 -4.754 7.494 1.00 90.00 74 LEU A O 1
ATOM 585 N N . SER A 1 75 ? -4.503 -5.162 9.654 1.00 90.25 75 SER A N 1
ATOM 586 C CA . SER A 1 75 ? -5.553 -6.199 9.735 1.00 90.25 75 SER A CA 1
ATOM 587 C C . SER A 1 75 ? -6.968 -5.729 9.355 1.00 90.25 75 SER A C 1
ATOM 589 O O . SER A 1 75 ? -7.816 -6.540 8.982 1.00 90.25 75 SER A O 1
ATOM 591 N N . ASN A 1 76 ? -7.234 -4.422 9.408 1.00 94.00 76 ASN A N 1
ATOM 592 C CA . ASN A 1 76 ? -8.530 -3.829 9.050 1.00 94.00 76 ASN A CA 1
ATOM 593 C C . ASN A 1 76 ? -8.644 -3.455 7.565 1.00 94.00 76 ASN A C 1
ATOM 595 O O . ASN A 1 76 ? -9.656 -2.893 7.141 1.00 94.00 76 ASN A O 1
ATOM 599 N N . LEU A 1 77 ? -7.621 -3.773 6.767 1.00 94.94 77 LEU A N 1
ATOM 600 C CA . LEU A 1 77 ? -7.581 -3.429 5.357 1.00 94.94 77 LEU A CA 1
ATOM 601 C C . LEU A 1 77 ? -8.691 -4.156 4.585 1.00 94.94 77 LEU A C 1
ATOM 603 O O . LEU A 1 77 ? -8.767 -5.382 4.570 1.00 94.94 77 LEU A O 1
ATOM 607 N N . LYS A 1 78 ? -9.535 -3.377 3.911 1.0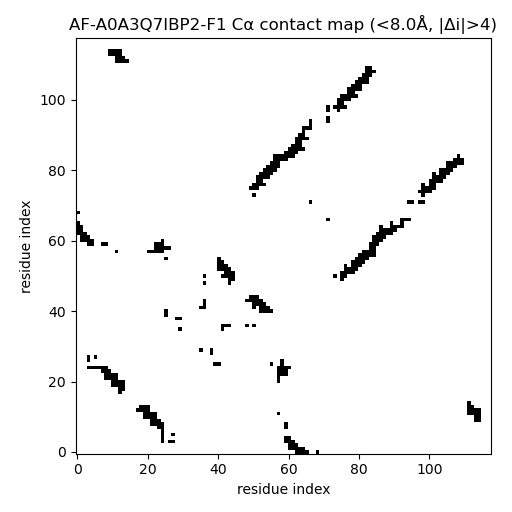0 96.56 78 LYS A N 1
ATOM 608 C CA . LYS A 1 78 ? -10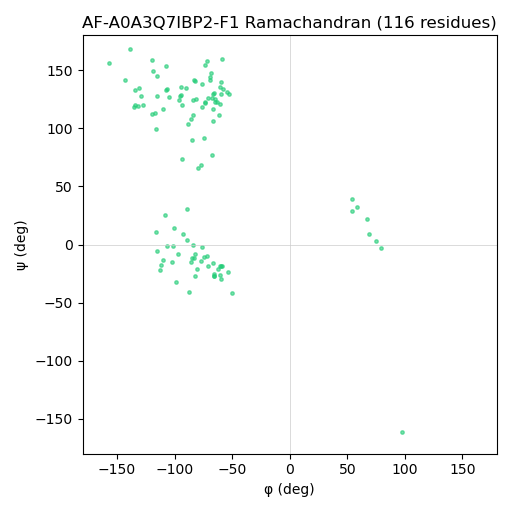.623 -3.846 3.045 1.00 96.56 78 LYS A CA 1
ATOM 609 C C . LYS A 1 78 ? -10.233 -3.828 1.574 1.00 96.56 78 LYS A C 1
ATOM 611 O O . LYS A 1 78 ? -10.717 -4.669 0.815 1.00 96.56 78 LYS A O 1
ATOM 616 N N . ARG A 1 79 ? -9.379 -2.886 1.158 1.00 96.50 79 ARG A N 1
ATOM 617 C CA . ARG A 1 79 ? -8.915 -2.759 -0.232 1.00 96.50 79 ARG A CA 1
ATOM 618 C C . ARG A 1 79 ? -7.407 -2.547 -0.307 1.00 96.50 79 ARG A C 1
ATOM 620 O O . ARG A 1 79 ? -6.874 -1.681 0.383 1.00 96.50 79 ARG A O 1
ATOM 627 N N . LEU A 1 80 ? -6.745 -3.294 -1.181 1.00 93.88 80 LEU A N 1
ATOM 628 C CA . LEU A 1 80 ? -5.321 -3.167 -1.459 1.00 93.88 80 LEU A CA 1
ATOM 629 C C . LEU A 1 80 ? -5.069 -3.177 -2.964 1.00 93.88 80 LEU A C 1
ATOM 631 O O . LEU A 1 80 ? -5.365 -4.167 -3.633 1.00 93.88 80 LEU A O 1
ATOM 635 N 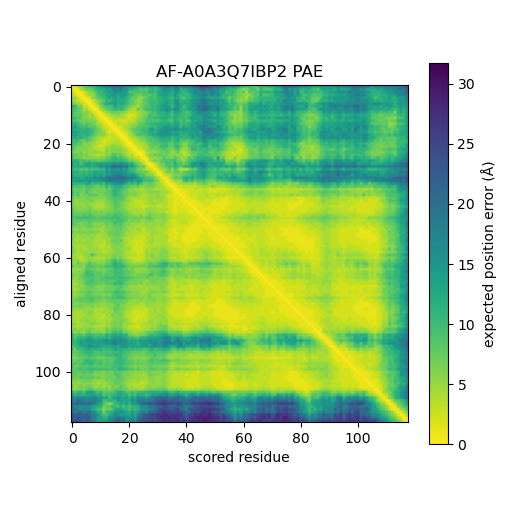N . ASP A 1 81 ? -4.483 -2.098 -3.474 1.00 92.50 81 ASP A N 1
ATOM 636 C CA . ASP A 1 81 ? -4.021 -2.005 -4.856 1.00 92.50 81 ASP A CA 1
ATOM 637 C C . ASP A 1 81 ? -2.499 -1.826 -4.893 1.00 92.50 81 ASP A C 1
ATOM 639 O O . ASP A 1 81 ? -1.958 -0.817 -4.435 1.00 92.50 81 ASP A O 1
ATOM 643 N N . LEU A 1 82 ? -1.820 -2.844 -5.417 1.00 89.19 82 LEU A N 1
ATOM 644 C CA . LEU A 1 82 ? -0.378 -2.902 -5.644 1.00 89.19 82 LEU A CA 1
ATOM 645 C C . LEU A 1 82 ? -0.044 -3.008 -7.142 1.00 89.19 82 LEU A C 1
ATOM 647 O O . LEU A 1 82 ? 1.110 -3.271 -7.484 1.00 89.19 82 LEU A O 1
ATOM 651 N N . SER A 1 83 ? -1.021 -2.823 -8.035 1.00 87.06 83 SER A N 1
ATOM 652 C CA . SER A 1 83 ? -0.823 -2.931 -9.484 1.00 87.06 83 SER A CA 1
ATOM 653 C C . SER A 1 83 ? 0.231 -1.953 -10.005 1.00 87.06 83 SER A C 1
ATOM 655 O O . SER A 1 83 ? 0.541 -0.948 -9.362 1.00 87.06 83 SER A O 1
ATOM 657 N N . ASN A 1 84 ? 0.786 -2.225 -11.189 1.00 82.75 84 ASN A N 1
ATOM 658 C CA . ASN A 1 84 ? 1.745 -1.321 -11.837 1.00 82.75 84 ASN A CA 1
ATOM 659 C C . ASN A 1 84 ? 3.007 -1.021 -10.999 1.00 82.75 84 ASN A C 1
ATOM 661 O O . ASN A 1 84 ? 3.548 0.085 -11.040 1.00 82.75 84 ASN A O 1
ATOM 665 N N . ASN A 1 85 ? 3.463 -1.982 -10.202 1.00 81.88 85 ASN A N 1
ATOM 666 C CA . ASN A 1 85 ? 4.732 -1.906 -9.486 1.00 81.88 85 ASN A CA 1
ATOM 667 C C . ASN A 1 85 ? 5.639 -3.047 -9.934 1.00 81.88 85 ASN A C 1
ATOM 669 O O . ASN A 1 85 ? 5.177 -4.079 -10.415 1.00 81.88 85 ASN A O 1
ATOM 673 N N . ASP A 1 86 ? 6.937 -2.882 -9.724 1.00 79.31 86 ASP A N 1
ATOM 674 C CA . ASP A 1 86 ? 7.948 -3.848 -10.132 1.00 79.31 86 ASP A CA 1
ATOM 675 C C . ASP A 1 86 ? 8.263 -4.812 -8.980 1.00 79.31 86 ASP A C 1
ATOM 677 O O . ASP A 1 86 ? 9.305 -4.752 -8.321 1.00 79.31 86 ASP A O 1
ATOM 681 N N . PHE A 1 87 ? 7.326 -5.725 -8.729 1.00 77.06 87 PHE A N 1
ATOM 682 C CA . PHE A 1 87 ? 7.515 -6.835 -7.792 1.00 77.06 87 PHE A CA 1
ATOM 683 C C . PHE A 1 87 ? 8.119 -8.073 -8.471 1.00 77.06 87 PHE A C 1
ATOM 685 O O . PHE A 1 87 ? 7.822 -9.205 -8.078 1.00 77.06 87 PHE A O 1
ATOM 692 N N . THR A 1 88 ? 8.936 -7.889 -9.515 1.00 67.94 88 THR A N 1
ATOM 693 C CA . THR A 1 88 ? 9.570 -8.998 -10.238 1.00 67.94 88 THR A CA 1
ATOM 694 C C . THR A 1 88 ? 10.319 -9.928 -9.274 1.00 67.94 88 THR A C 1
ATOM 696 O O . THR A 1 88 ? 11.066 -9.503 -8.395 1.00 67.94 88 THR A O 1
ATOM 699 N N . GLY A 1 89 ? 10.047 -11.234 -9.381 1.00 62.81 89 GLY A N 1
ATOM 700 C CA . GLY A 1 89 ? 10.593 -12.256 -8.477 1.00 62.81 89 GLY A CA 1
ATOM 701 C C . GLY A 1 89 ? 9.892 -12.385 -7.115 1.00 62.81 89 GLY A C 1
ATOM 702 O O . GLY A 1 89 ? 10.231 -13.285 -6.346 1.00 62.81 89 GLY A O 1
ATOM 703 N N . SER A 1 90 ? 8.896 -11.551 -6.800 1.00 66.44 90 SER A N 1
ATOM 704 C CA . SER A 1 90 ? 8.079 -11.737 -5.601 1.00 66.44 90 SER A CA 1
ATOM 705 C C . SER A 1 90 ? 7.120 -12.910 -5.794 1.00 66.44 90 SER A C 1
ATOM 707 O O . SER A 1 90 ? 6.270 -12.900 -6.681 1.00 66.44 90 SER A O 1
ATOM 709 N N . LEU A 1 91 ? 7.204 -13.909 -4.915 1.00 65.31 91 LEU A N 1
ATOM 710 C CA . LEU A 1 91 ? 6.115 -14.869 -4.759 1.00 65.31 91 LEU A CA 1
ATOM 711 C C . LEU A 1 91 ? 4.923 -14.148 -4.119 1.00 65.31 91 LEU A C 1
ATOM 713 O O . LEU A 1 91 ? 5.105 -13.305 -3.233 1.00 65.31 91 LEU A O 1
ATOM 717 N N . ILE A 1 92 ? 3.704 -14.477 -4.552 1.00 73.31 92 ILE A N 1
ATOM 718 C CA . ILE A 1 92 ? 2.493 -14.033 -3.856 1.00 73.31 92 ILE A CA 1
ATOM 719 C C . ILE A 1 92 ? 2.558 -14.620 -2.444 1.00 73.31 92 ILE A C 1
ATOM 721 O O . ILE A 1 92 ? 2.497 -15.834 -2.259 1.00 73.31 92 ILE A O 1
ATOM 725 N N . SER A 1 93 ? 2.742 -13.754 -1.448 1.00 80.75 93 SER A N 1
ATOM 726 C CA . SER A 1 93 ? 2.880 -14.183 -0.060 1.00 80.75 93 SER A CA 1
ATOM 727 C C . SER A 1 93 ? 1.558 -14.783 0.438 1.00 80.75 93 SER A C 1
ATOM 729 O O . SER A 1 93 ? 0.528 -14.114 0.342 1.00 80.75 93 SER A O 1
ATOM 731 N N . PRO A 1 94 ? 1.547 -15.982 1.049 1.00 82.88 94 PRO A N 1
ATOM 732 C CA . PRO A 1 94 ? 0.324 -16.555 1.620 1.00 82.88 94 PRO A CA 1
ATOM 733 C C . PRO A 1 94 ? -0.287 -15.668 2.718 1.00 82.88 94 PRO A C 1
ATOM 735 O O . PRO A 1 94 ? -1.481 -15.761 2.983 1.00 82.88 94 PRO A O 1
ATOM 738 N N . LYS A 1 95 ? 0.498 -14.734 3.281 1.00 87.06 95 LYS A N 1
ATOM 739 C CA . LYS A 1 95 ? 0.043 -13.687 4.209 1.00 87.06 95 LYS A CA 1
ATOM 740 C C . LYS A 1 95 ? -1.112 -12.839 3.674 1.00 87.06 95 LYS A C 1
ATOM 742 O O . LYS A 1 95 ? -1.855 -12.286 4.474 1.00 87.06 95 LYS A O 1
ATOM 747 N N . PHE A 1 96 ? -1.302 -12.734 2.355 1.00 86.25 96 PHE A N 1
ATOM 748 C CA . PHE A 1 96 ? -2.485 -12.062 1.809 1.00 86.25 96 PHE A CA 1
ATOM 749 C C . PHE A 1 96 ? -3.797 -12.726 2.251 1.00 86.25 96 PHE A C 1
ATOM 751 O O . PHE A 1 96 ? -4.795 -12.032 2.411 1.00 86.25 96 PHE A O 1
ATOM 758 N N . GLY A 1 97 ? -3.786 -14.038 2.507 1.00 85.31 97 GLY A N 1
ATOM 759 C CA . GLY A 1 97 ? -4.931 -14.765 3.055 1.00 85.31 97 GLY A CA 1
ATOM 760 C C . GLY A 1 97 ? -5.186 -14.512 4.545 1.00 85.31 97 GLY A C 1
ATOM 761 O O . GLY A 1 97 ? -6.232 -14.908 5.046 1.00 85.31 97 GLY A O 1
ATOM 762 N N . GLU A 1 98 ? -4.268 -13.853 5.260 1.00 89.62 98 GLU A N 1
ATOM 763 C CA . GLU A 1 98 ? -4.456 -13.490 6.672 1.00 89.62 98 GLU A CA 1
ATOM 764 C C . GLU A 1 98 ? -5.251 -12.185 6.846 1.00 89.62 98 GLU A C 1
ATOM 766 O O . GLU A 1 98 ? -5.700 -11.887 7.953 1.00 89.62 98 GLU A O 1
ATOM 771 N N . PHE A 1 99 ? -5.469 -11.407 5.777 1.00 89.75 99 PHE A N 1
ATOM 772 C CA . PHE A 1 99 ? -6.349 -10.244 5.849 1.00 89.75 99 PHE A CA 1
ATOM 773 C C . PHE A 1 99 ? -7.818 -10.681 5.895 1.00 89.75 99 PHE A C 1
ATOM 775 O O . PHE A 1 99 ? -8.483 -10.810 4.869 1.00 89.75 99 PHE A O 1
ATOM 782 N N . SER A 1 100 ? -8.343 -10.856 7.104 1.00 89.69 100 SER A N 1
ATOM 783 C CA . SER A 1 100 ? -9.722 -11.300 7.344 1.00 89.69 100 SER A CA 1
ATOM 784 C C . SER A 1 100 ? -10.795 -10.366 6.772 1.00 89.69 100 SER A C 1
ATOM 786 O O . SER A 1 100 ? -11.890 -10.820 6.455 1.00 89.69 100 SER A O 1
ATOM 788 N N . ASN A 1 101 ? -10.484 -9.076 6.627 1.00 93.75 101 ASN A N 1
ATOM 789 C CA . ASN A 1 101 ? -11.415 -8.050 6.152 1.00 93.75 101 ASN A CA 1
ATOM 790 C C . ASN A 1 101 ? -11.215 -7.661 4.677 1.00 93.75 101 ASN A C 1
ATOM 792 O O . ASN A 1 101 ? -11.946 -6.804 4.168 1.00 93.75 101 ASN A O 1
ATOM 796 N N . LEU A 1 102 ? -10.231 -8.248 3.986 1.00 94.38 102 LEU A N 1
ATOM 797 C CA . LEU A 1 102 ? -9.888 -7.851 2.625 1.00 94.38 102 LEU A CA 1
ATOM 798 C C . LEU A 1 102 ? -10.948 -8.344 1.645 1.00 94.38 102 LEU A C 1
ATOM 800 O O . LEU A 1 102 ? -11.225 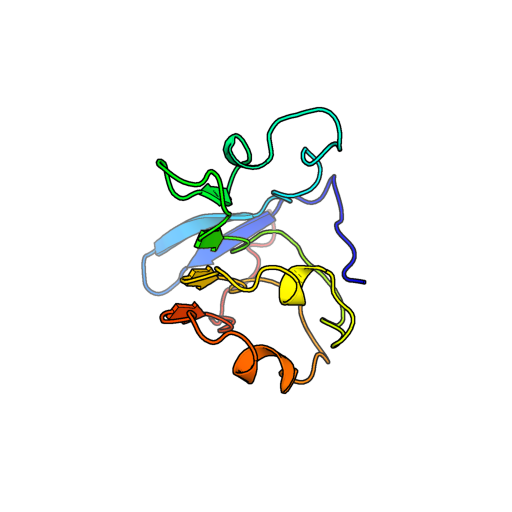-9.533 1.531 1.00 94.38 102 LEU A O 1
ATOM 804 N N . THR A 1 103 ? -11.523 -7.403 0.907 1.00 95.31 103 THR A N 1
ATOM 805 C CA . THR A 1 103 ? -12.561 -7.671 -0.099 1.00 95.31 103 THR A CA 1
ATOM 806 C C . THR A 1 103 ? -12.073 -7.387 -1.513 1.00 95.31 103 THR A C 1
ATOM 808 O O . THR A 1 103 ? -12.627 -7.917 -2.468 1.00 95.31 103 THR A O 1
ATOM 811 N N . HIS A 1 104 ? -11.038 -6.554 -1.658 1.00 94.06 104 HIS A N 1
ATOM 812 C CA . HIS A 1 104 ? -10.473 -6.181 -2.950 1.00 94.06 104 HIS A CA 1
ATOM 813 C C . HIS A 1 104 ? -8.947 -6.245 -2.880 1.00 94.06 104 HIS A C 1
ATOM 815 O O . HIS A 1 104 ? -8.331 -5.505 -2.113 1.00 94.06 104 HIS A O 1
ATOM 821 N N . LEU A 1 105 ? -8.348 -7.111 -3.696 1.00 91.75 105 LEU A N 1
ATOM 822 C CA . LEU A 1 105 ? -6.902 -7.239 -3.851 1.00 91.75 105 LEU A CA 1
ATOM 823 C C . LEU A 1 105 ? -6.547 -7.137 -5.332 1.00 91.75 105 LEU A C 1
ATOM 825 O O . LEU A 1 105 ? -6.993 -7.958 -6.132 1.00 91.75 105 LEU A O 1
ATOM 829 N N . VAL A 1 106 ? -5.725 -6.153 -5.688 1.00 90.06 106 VAL A N 1
ATOM 830 C CA . VAL A 1 106 ? -5.236 -5.957 -7.055 1.00 90.06 106 VAL A CA 1
ATOM 831 C C . VAL A 1 106 ? -3.713 -6.064 -7.050 1.00 90.06 106 VAL A C 1
ATOM 833 O O . VAL A 1 106 ? -3.022 -5.231 -6.470 1.00 90.06 106 VAL A O 1
ATOM 836 N N . LEU A 1 107 ? -3.193 -7.119 -7.684 1.00 84.56 107 LEU A N 1
ATOM 837 C CA . LEU A 1 107 ? -1.752 -7.386 -7.833 1.00 84.56 107 LEU A CA 1
ATOM 838 C C . LEU A 1 107 ? -1.291 -7.345 -9.296 1.00 84.56 107 LEU A C 1
ATOM 840 O O . LEU A 1 107 ? -0.111 -7.527 -9.574 1.00 84.56 107 LEU A O 1
ATOM 844 N N . SER A 1 108 ? -2.224 -7.188 -10.236 1.00 78.88 108 SER A N 1
ATOM 845 C CA . SER A 1 108 ? -1.951 -7.351 -11.659 1.00 78.88 108 SER A CA 1
ATOM 846 C C . SER A 1 108 ? -0.991 -6.288 -12.170 1.00 78.88 108 SER A C 1
ATOM 848 O O . SER A 1 108 ? -1.231 -5.090 -12.017 1.00 78.88 108 SER A O 1
ATOM 850 N N . ASP A 1 109 ? 0.035 -6.743 -12.871 1.00 68.88 109 ASP A N 1
ATOM 851 C CA . ASP A 1 109 ? 0.766 -5.912 -13.807 1.00 68.88 109 ASP A CA 1
ATOM 852 C C . ASP A 1 109 ? -0.021 -5.958 -15.119 1.00 68.88 109 ASP A C 1
ATOM 854 O O . ASP A 1 109 ? -0.150 -7.032 -15.719 1.00 68.88 109 ASP A O 1
ATOM 858 N N . PHE A 1 110 ? -0.645 -4.853 -15.550 1.00 58.22 110 PHE A N 1
ATOM 859 C CA . PHE A 1 110 ? -1.093 -4.866 -16.943 1.00 58.22 110 PHE A CA 1
ATOM 860 C C . PHE A 1 110 ? 0.147 -4.712 -17.826 1.00 58.22 110 PHE A C 1
ATOM 862 O O . PHE A 1 110 ? 1.167 -4.181 -17.398 1.00 58.22 110 PHE A O 1
ATOM 869 N N . LYS A 1 111 ? 0.083 -5.201 -19.066 1.00 49.19 111 LYS A N 1
ATOM 870 C CA . LYS A 1 111 ? 1.155 -5.011 -20.048 1.00 49.19 111 LYS A CA 1
ATOM 871 C C . LYS A 1 111 ? 1.238 -3.527 -20.433 1.00 49.19 111 LYS A C 1
ATOM 873 O O . LYS A 1 111 ? 0.729 -3.130 -21.476 1.00 49.19 111 LYS A O 1
ATOM 878 N N . PHE A 1 112 ? 1.820 -2.708 -19.569 1.00 55.22 112 PHE A N 1
ATOM 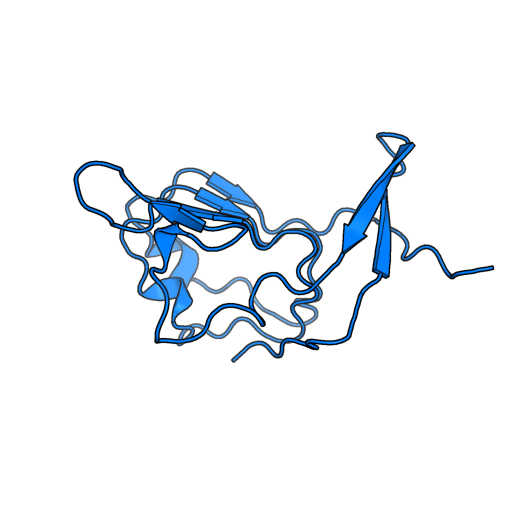879 C CA . PHE A 1 112 ? 2.131 -1.312 -19.829 1.00 55.22 112 PHE A CA 1
ATOM 880 C C . PHE A 1 112 ? 3.570 -1.246 -20.315 1.00 55.22 112 PHE A C 1
ATOM 882 O O . PHE A 1 112 ? 4.474 -1.787 -19.678 1.00 55.22 112 PHE A O 1
ATOM 889 N N . TYR A 1 113 ? 3.799 -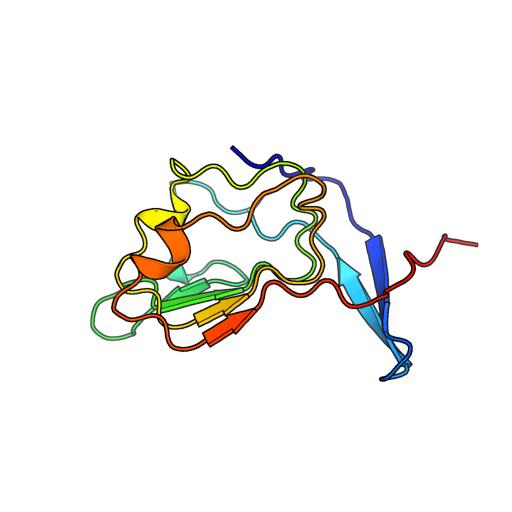0.589 -21.444 1.00 56.88 113 TYR A N 1
ATOM 890 C CA . TYR A 1 113 ? 5.150 -0.160 -21.763 1.00 56.88 113 TYR A CA 1
ATOM 891 C C . TYR A 1 113 ? 5.472 1.066 -20.906 1.00 56.88 113 TYR A C 1
ATOM 893 O O . TYR A 1 113 ? 4.629 1.953 -20.743 1.00 56.88 113 TYR A O 1
ATOM 901 N N . ARG A 1 114 ? 6.692 1.127 -20.359 1.00 55.84 114 ARG A N 1
ATOM 902 C CA . ARG A 1 114 ? 7.258 2.426 -19.977 1.00 55.84 114 ARG A CA 1
AT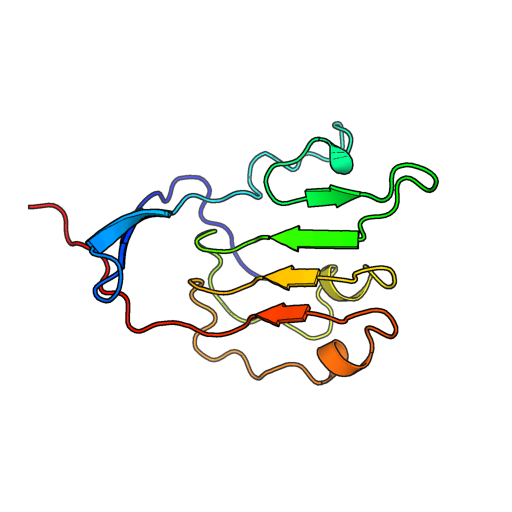OM 903 C C . ARG A 1 114 ? 7.339 3.232 -21.265 1.00 55.84 114 ARG A C 1
ATOM 905 O O . ARG A 1 114 ? 7.934 2.759 -22.237 1.00 55.84 114 ARG A O 1
ATOM 912 N N . SER A 1 115 ? 6.684 4.386 -21.319 1.00 55.91 115 SER A N 1
ATOM 913 C CA . SER A 1 115 ? 6.916 5.306 -22.425 1.00 55.91 115 SER A CA 1
ATOM 914 C C . SER A 1 115 ? 8.347 5.805 -22.278 1.00 55.91 115 SER A C 1
ATOM 916 O O . SER A 1 115 ? 8.644 6.565 -21.361 1.00 55.91 115 SER A O 1
ATOM 918 N N . TYR A 1 116 ? 9.252 5.337 -23.135 1.00 49.12 116 TYR A N 1
ATOM 919 C CA . TYR A 1 116 ? 10.570 5.950 -23.229 1.00 49.12 116 TYR A CA 1
ATOM 920 C C . TYR A 1 116 ? 10.370 7.421 -23.614 1.00 49.12 116 TYR A C 1
ATOM 922 O O . TYR A 1 116 ? 9.628 7.679 -24.567 1.00 49.12 116 TYR A O 1
ATOM 930 N N . PRO A 1 117 ? 10.979 8.380 -22.896 1.00 47.22 117 PRO A N 1
ATOM 931 C CA . PRO A 1 117 ? 10.951 9.763 -23.336 1.00 47.22 117 PRO A CA 1
ATOM 932 C C . PRO A 1 117 ? 11.694 9.831 -24.676 1.00 47.22 117 PRO A C 1
ATOM 934 O O . PRO A 1 117 ? 12.838 9.379 -24.771 1.00 47.22 117 PRO A O 1
ATOM 937 N N . PHE A 1 118 ? 11.007 10.321 -25.708 1.00 41.53 118 PHE A N 1
ATOM 938 C CA . PHE A 1 118 ? 11.648 10.814 -26.926 1.00 41.53 118 PHE A CA 1
ATOM 939 C C . PHE A 1 118 ? 12.308 12.165 -26.646 1.00 41.53 118 PHE A C 1
ATOM 941 O O . PHE A 1 118 ? 11.727 12.945 -25.856 1.00 41.53 118 PHE A O 1
#

InterPro domains:
  IPR032675 Leucine-rich repeat domain superfamily [G3DSA:3.80.10.10] (9-118)
  IPR046956 Receptor-like protein 23-like [PTHR48061] (24-116)

Nearest PDB structures (foldseek):
  5xjo-assembly2_B  TM=8.350E-01  e=7.426E-04  Arabidopsis thaliana
  8ikw-assembly1_A  TM=8.371E-01  e=3.704E-03  Phaseolus vulgaris
  5xkn-assembly1_B  TM=6.874E-01  e=4.164E-04  Arabidopsis thaliana
  1ogq-assembly1_A  TM=8.012E-01  e=1.178E-02  Phaseolus vulgaris
  5zsu-assembly1_A  TM=7.212E-01  e=1.270E-01  Homo sapiens

Organism: Solanum lycopersicum (NCBI:txid4081)

Secondary structure (DSSP, 8-state):
--EE-TT--EEEEETTTTEEEEE--SSTT--TTS-GGGSTTEEE-TTT--EEEEE-TT--EES---TT-GGGG-TT--EEE--SSB-TT----GGGGG-TT--EEE-----PEE----

Sequence (118 aa):
MFTINPNASDYFYNISTGIEIQSYPRTPLWNKSTDCCSRDGVHCDEMTGQVIALNLRCSELRGMLHSNSSLFQLSNLKRLDLSNNDFTGSLISPKFGEFSNLTHLVLSDFKFYRSYPF

Radius of gyration: 14.8 Å; Cα contacts (8 Å, |Δi|>4): 223; chains: 1; bounding box: 28×30×41 Å

Foldseek 3Di:
DWDADQPDWFWWQDPVVRDTDIAHAQCPPVDPPDQPCPGPQFHADPPPSATAGGACASNQTAEEDDLPDCVLVSLNHQEYAPENYHHPPYDPDCSVVSN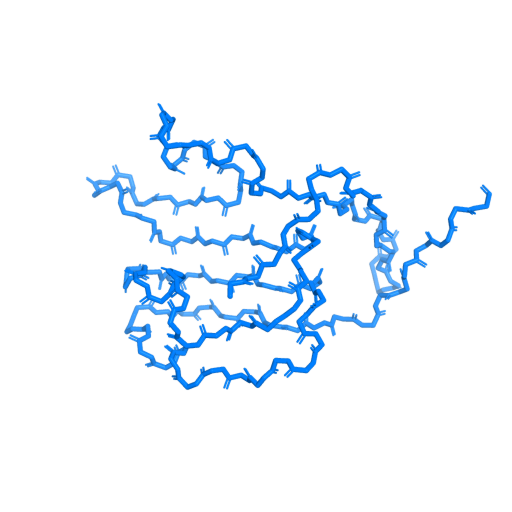PNHDYDHDDHDPTDGPDDD

Mean predicted aligned error: 7.86 Å